Protein AF-A0A178JH74-F1 (afdb_monomer_lite)

Secondary structure (DSSP, 8-state):
--HHHHH-----SHHHHHHHHHTS-HHHHHHHHHHTT---SHHHHHHTT-S--SSSHHHHHHHHHHHHHHHHHHHT-

Radius of gyration: 12.45 Å; chains: 1; bounding box: 30×29×28 Å

Sequence (77 aa):
MEDADRFGNLCLISPSSNSRLSNYSPQDKKKFYQENNRAESLKQAIMMSYDEWGPSGVGRENIHNNEKVMVSVLCGQ

Foldseek 3Di:
DPLCPLQVPPVDDDPVVCVVCVPPDPVRVLVVCVVVVPPPDPLSVLVNVDPDADVDDVNVVSSVVSSVVVVCVVVVD

Structure (mmCIF, N/CA/C/O backbone):
data_AF-A0A178JH74-F1
#
_entry.id   AF-A0A178JH74-F1
#
loop_
_atom_site.group_PDB
_atom_site.id
_atom_site.type_symbol
_atom_site.label_atom_id
_atom_site.label_alt_id
_atom_site.label_comp_id
_atom_site.label_asym_id
_atom_site.label_entity_id
_atom_site.label_seq_id
_atom_site.pdbx_PDB_ins_code
_atom_site.Cartn_x
_atom_site.Cartn_y
_atom_site.Cartn_z
_atom_site.occupancy
_atom_site.B_iso_or_equiv
_atom_site.auth_seq_id
_atom_site.auth_comp_id
_atom_site.auth_asym_id
_atom_site.auth_atom_id
_atom_site.pdbx_PDB_model_num
ATOM 1 N N . MET A 1 1 ? -5.263 2.838 -17.550 1.00 50.38 1 MET A N 1
ATOM 2 C CA . MET A 1 1 ? -5.334 3.858 -16.484 1.00 50.38 1 MET A CA 1
ATOM 3 C C . MET A 1 1 ? -6.555 3.548 -15.619 1.00 50.38 1 MET A C 1
ATOM 5 O O . MET A 1 1 ? -7.472 4.341 -15.569 1.00 50.38 1 MET A O 1
ATOM 9 N N . GLU A 1 2 ? -6.610 2.351 -15.021 1.00 55.97 2 GLU A N 1
ATOM 10 C CA . GLU A 1 2 ? -7.752 1.903 -14.191 1.00 55.97 2 GLU A CA 1
ATOM 11 C C . GLU A 1 2 ? -7.310 1.569 -12.761 1.00 55.97 2 GLU A C 1
ATOM 13 O O . GLU A 1 2 ? -8.039 1.825 -11.813 1.00 55.97 2 GLU A O 1
ATOM 18 N N . ASP A 1 3 ? -6.094 1.046 -12.573 1.00 54.31 3 ASP A N 1
ATOM 19 C CA . ASP A 1 3 ? -5.580 0.686 -11.241 1.00 54.31 3 ASP A CA 1
ATOM 20 C C . ASP A 1 3 ? -4.994 1.883 -10.472 1.00 54.31 3 ASP A C 1
ATOM 22 O O . ASP A 1 3 ? -4.747 1.792 -9.270 1.00 54.31 3 ASP A O 1
ATOM 26 N N . ALA A 1 4 ? -4.795 3.019 -11.153 1.00 52.06 4 ALA A N 1
ATOM 27 C CA . ALA A 1 4 ? -4.372 4.273 -10.531 1.00 52.06 4 ALA A CA 1
ATOM 28 C C . ALA A 1 4 ? -5.458 4.831 -9.594 1.00 52.06 4 ALA A C 1
ATOM 30 O O . ALA A 1 4 ? -5.132 5.370 -8.544 1.00 52.06 4 ALA A O 1
ATOM 31 N N . ASP A 1 5 ? -6.739 4.632 -9.914 1.00 54.38 5 ASP A N 1
ATOM 32 C CA . ASP A 1 5 ? -7.855 5.153 -9.115 1.00 54.38 5 ASP A CA 1
ATOM 33 C C . ASP A 1 5 ? -8.338 4.166 -8.052 1.00 54.38 5 ASP A C 1
ATOM 35 O O . ASP A 1 5 ? -8.828 4.581 -7.003 1.00 54.38 5 ASP A O 1
ATOM 39 N N . ARG A 1 6 ? -8.143 2.857 -8.275 1.00 56.59 6 ARG A N 1
ATOM 40 C CA . ARG A 1 6 ? -8.616 1.808 -7.355 1.00 56.59 6 ARG A CA 1
ATOM 41 C C . ARG A 1 6 ? -7.989 1.931 -5.973 1.00 56.59 6 ARG A C 1
ATOM 43 O O . ARG A 1 6 ? -8.662 1.683 -4.984 1.00 56.59 6 ARG A O 1
ATOM 50 N N . PHE A 1 7 ? -6.752 2.426 -5.880 1.00 51.25 7 PHE A N 1
ATOM 51 C CA . PHE A 1 7 ? -6.110 2.722 -4.595 1.00 51.25 7 PHE A CA 1
ATOM 52 C C . PHE A 1 7 ? -5.202 3.965 -4.583 1.00 51.25 7 PHE A C 1
ATOM 54 O O . PHE A 1 7 ? -4.731 4.346 -3.508 1.00 51.25 7 PHE A O 1
ATOM 61 N N . GLY A 1 8 ? -4.928 4.595 -5.729 1.00 46.09 8 GLY A N 1
ATOM 62 C CA . GLY A 1 8 ? -3.768 5.477 -5.913 1.00 46.09 8 GLY A CA 1
ATOM 63 C C . GLY A 1 8 ? -3.912 6.923 -5.459 1.00 46.09 8 GLY A C 1
ATOM 64 O O . GLY A 1 8 ? -2.900 7.615 -5.396 1.00 46.09 8 GLY A O 1
ATOM 65 N N . ASN A 1 9 ? -5.077 7.358 -4.983 1.00 52.59 9 ASN A N 1
ATOM 66 C CA . ASN A 1 9 ? -5.086 8.496 -4.073 1.00 52.59 9 ASN A CA 1
ATOM 67 C C . ASN A 1 9 ? -4.791 7.978 -2.665 1.00 52.59 9 ASN A C 1
ATOM 69 O O . ASN A 1 9 ? -5.673 7.742 -1.836 1.00 52.59 9 ASN A O 1
ATOM 73 N N . LEU A 1 10 ? -3.494 7.791 -2.402 1.00 51.12 10 LEU A N 1
ATOM 74 C CA . LEU A 1 10 ? -2.907 8.133 -1.113 1.00 51.12 10 LEU A CA 1
ATOM 75 C C . LEU A 1 10 ? -3.407 9.552 -0.761 1.00 51.12 10 LEU A C 1
ATOM 77 O O . LEU A 1 10 ? -2.724 10.543 -0.993 1.00 51.12 10 LEU A O 1
ATOM 81 N N . CYS A 1 11 ? -4.621 9.685 -0.226 1.00 48.31 11 CYS A N 1
ATOM 82 C CA . CYS A 1 11 ? -5.043 10.884 0.491 1.00 48.31 11 CYS A CA 1
ATOM 83 C C . CYS A 1 11 ? -4.294 10.867 1.816 1.00 48.31 11 CYS A C 1
ATOM 85 O O . CYS A 1 11 ? -4.838 10.535 2.863 1.00 48.31 11 CYS A O 1
ATOM 87 N N . LEU A 1 12 ? -2.987 11.074 1.727 1.00 50.41 12 LEU A N 1
ATOM 88 C CA . LEU A 1 12 ? -2.061 10.772 2.784 1.00 50.41 12 LEU A CA 1
ATOM 89 C C . LEU A 1 12 ? -1.135 11.965 2.958 1.00 50.41 12 LEU A C 1
ATOM 91 O O . LEU A 1 12 ? -0.178 12.188 2.224 1.00 50.41 12 LEU A O 1
ATOM 95 N N . ILE A 1 13 ? -1.513 12.690 4.011 1.00 59.22 13 ILE A N 1
ATOM 96 C CA . ILE A 1 13 ? -0.679 13.500 4.889 1.00 59.22 13 ILE A CA 1
ATOM 97 C C . ILE A 1 13 ? -0.246 14.820 4.301 1.00 59.22 13 ILE A C 1
ATOM 99 O O . ILE A 1 13 ? 0.874 14.974 3.841 1.00 59.22 13 ILE A O 1
ATOM 103 N N . SER A 1 14 ? -1.088 15.832 4.469 1.00 57.34 14 SER A N 1
ATOM 104 C CA . SER A 1 14 ? -0.792 17.222 4.127 1.00 57.34 14 SER A CA 1
ATOM 105 C C . SER A 1 14 ? -0.443 17.454 2.639 1.00 57.34 14 SER A C 1
ATOM 107 O O . SER A 1 14 ? 0.140 16.614 1.953 1.00 57.34 14 SER A O 1
ATOM 109 N N . PRO A 1 15 ? -0.735 18.641 2.096 1.00 65.38 15 PRO A N 1
ATOM 110 C CA . PRO A 1 15 ? -0.257 19.011 0.762 1.00 65.38 15 PRO A CA 1
ATOM 111 C C . PRO A 1 15 ? 1.272 18.875 0.628 1.00 65.38 15 PRO A C 1
ATOM 113 O O . PRO A 1 15 ? 1.786 18.514 -0.430 1.00 65.38 15 PRO A O 1
ATOM 116 N N . SER A 1 16 ? 1.995 19.111 1.728 1.00 67.81 16 SER A N 1
ATOM 117 C CA . SER A 1 16 ? 3.453 19.053 1.827 1.00 67.81 16 SER A CA 1
ATOM 118 C C . SER A 1 16 ? 4.044 17.658 1.601 1.00 67.81 16 SER A C 1
ATOM 120 O O . SER A 1 16 ? 4.945 17.529 0.771 1.00 67.81 16 SER A O 1
ATOM 122 N N . SER A 1 17 ? 3.567 16.609 2.282 1.00 68.62 17 SER A N 1
ATOM 123 C CA . SER A 1 17 ? 4.139 15.262 2.096 1.00 68.62 17 SER A CA 1
ATOM 124 C C . SER A 1 17 ? 3.740 14.664 0.749 1.00 68.62 17 SER A C 1
ATOM 126 O O . SER A 1 17 ? 4.571 14.029 0.101 1.00 68.62 17 SER A O 1
ATOM 128 N N . ASN A 1 18 ? 2.515 14.937 0.284 1.00 68.50 18 ASN A N 1
ATOM 129 C CA . ASN A 1 18 ? 2.061 14.507 -1.036 1.00 68.50 18 ASN A CA 1
ATOM 130 C C . ASN A 1 18 ? 2.900 15.141 -2.158 1.00 68.50 18 ASN A C 1
ATOM 132 O O . ASN A 1 18 ? 3.345 14.445 -3.065 1.00 68.50 18 ASN A O 1
ATOM 136 N N . SER A 1 19 ? 3.204 16.440 -2.058 1.00 70.56 19 SER A N 1
ATOM 137 C CA . SER A 1 19 ? 4.109 17.114 -2.997 1.00 70.56 19 SER A CA 1
ATOM 138 C C . SER A 1 19 ? 5.515 16.504 -2.957 1.00 70.56 19 SER A C 1
ATOM 140 O O . SER A 1 19 ? 6.049 16.111 -3.996 1.00 70.56 19 SER A O 1
ATOM 142 N N . ARG A 1 20 ? 6.082 16.321 -1.753 1.00 74.19 20 ARG A N 1
ATOM 143 C CA . ARG A 1 20 ? 7.454 15.821 -1.566 1.00 74.19 20 ARG A CA 1
ATOM 144 C C . ARG A 1 20 ? 7.663 14.404 -2.090 1.00 74.19 20 ARG A C 1
ATOM 146 O O . ARG A 1 20 ? 8.725 14.109 -2.629 1.00 74.19 20 ARG A O 1
ATOM 153 N N . LEU A 1 21 ? 6.673 13.534 -1.912 1.00 72.06 21 LEU A N 1
ATOM 154 C CA . LEU A 1 21 ? 6.773 12.119 -2.262 1.00 72.06 21 LEU A CA 1
ATOM 155 C C . LEU A 1 21 ? 6.127 11.797 -3.613 1.00 72.06 21 LEU A C 1
ATOM 157 O O . LEU A 1 21 ? 6.280 10.676 -4.080 1.00 72.06 21 LEU A O 1
ATOM 161 N N . SER A 1 22 ? 5.437 12.732 -4.274 1.00 69.19 22 SER A N 1
ATOM 162 C CA . SER A 1 22 ? 4.751 12.482 -5.557 1.00 69.19 22 SER A CA 1
ATOM 163 C C . SER A 1 22 ? 5.667 11.843 -6.610 1.00 69.19 22 SER A C 1
ATOM 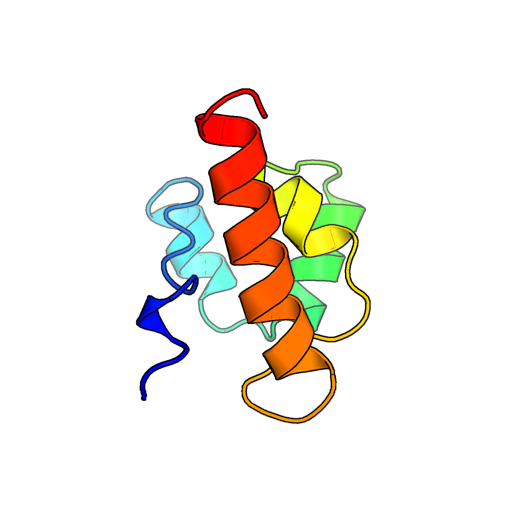165 O O . SER A 1 22 ? 5.294 10.832 -7.206 1.00 69.19 22 SER A O 1
ATOM 167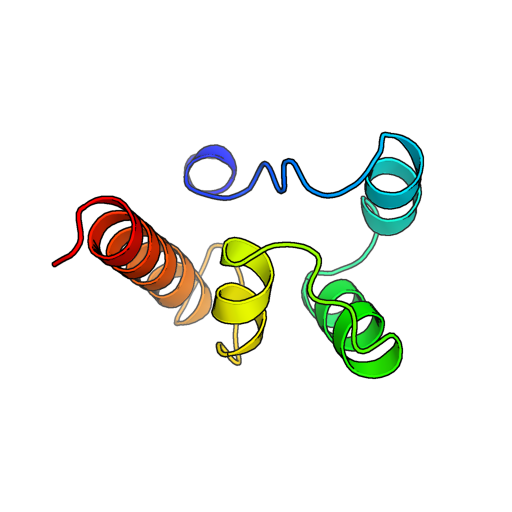 N N . ASN A 1 23 ? 6.893 12.357 -6.736 1.00 71.62 23 ASN A N 1
ATOM 168 C CA . ASN A 1 23 ? 7.909 11.912 -7.695 1.00 71.62 23 ASN A CA 1
ATOM 169 C C . ASN A 1 23 ? 8.669 10.641 -7.282 1.00 71.62 23 ASN A C 1
ATOM 171 O O . ASN A 1 23 ? 9.513 10.166 -8.037 1.00 71.62 23 ASN A O 1
ATOM 175 N N . TYR A 1 24 ? 8.429 10.109 -6.082 1.00 71.19 24 TYR A N 1
ATOM 176 C CA . TYR A 1 24 ? 9.162 8.942 -5.594 1.00 71.19 24 TYR A CA 1
ATOM 177 C C . TYR A 1 24 ? 8.557 7.667 -6.175 1.00 71.19 24 TYR A C 1
ATOM 179 O O . TYR A 1 24 ? 7.329 7.537 -6.294 1.00 71.19 24 TYR A O 1
ATOM 187 N N . SER A 1 25 ? 9.422 6.697 -6.477 1.00 69.31 25 SER A N 1
ATOM 188 C CA . SER A 1 25 ? 8.968 5.354 -6.819 1.00 69.31 25 SER A CA 1
ATOM 189 C C . SER A 1 25 ? 8.214 4.728 -5.630 1.00 69.31 25 SER A C 1
ATOM 191 O O . SER A 1 25 ? 8.420 5.130 -4.478 1.00 69.31 25 SER A O 1
ATOM 193 N N . PRO A 1 26 ? 7.322 3.749 -5.861 1.00 68.56 26 PRO A N 1
ATOM 194 C CA . PRO A 1 26 ? 6.670 3.010 -4.777 1.00 68.56 26 PRO A CA 1
ATOM 195 C C . PRO A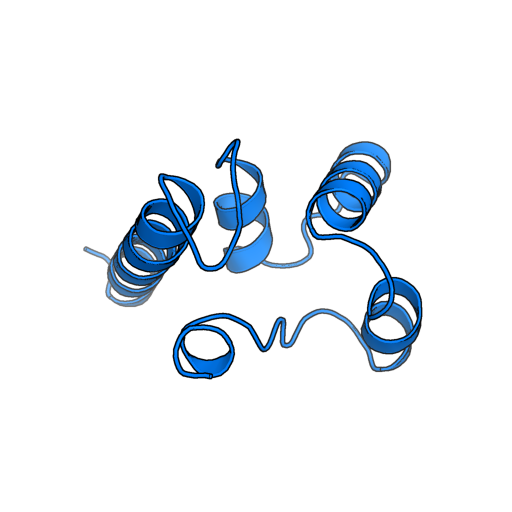 1 26 ? 7.662 2.445 -3.744 1.00 68.56 26 PRO A C 1
ATOM 197 O O . PRO A 1 26 ? 7.397 2.479 -2.543 1.00 68.56 26 PRO A O 1
ATOM 200 N N . GLN A 1 27 ? 8.829 1.990 -4.203 1.00 70.06 27 GLN A N 1
ATOM 201 C CA . GLN A 1 27 ? 9.906 1.448 -3.379 1.00 70.06 27 GLN A CA 1
ATOM 202 C C . GLN A 1 27 ? 10.569 2.532 -2.521 1.00 70.06 27 GLN A C 1
ATOM 204 O O . GLN A 1 27 ? 10.750 2.334 -1.320 1.00 70.06 27 GLN A O 1
ATOM 209 N N . ASP A 1 28 ? 10.861 3.701 -3.097 1.00 72.69 28 ASP A N 1
ATOM 210 C CA . ASP A 1 28 ? 11.443 4.827 -2.353 1.00 72.69 28 ASP A CA 1
ATOM 211 C C . ASP A 1 28 ? 10.470 5.374 -1.305 1.00 72.69 28 ASP A C 1
ATOM 213 O O . ASP A 1 28 ? 10.872 5.723 -0.195 1.00 72.69 28 ASP A O 1
ATOM 217 N N . LYS A 1 29 ? 9.168 5.391 -1.621 1.00 74.56 29 LYS A N 1
ATOM 218 C CA . LYS A 1 29 ? 8.109 5.711 -0.652 1.00 74.56 29 LYS A CA 1
ATOM 219 C C . LYS A 1 29 ? 8.123 4.713 0.503 1.00 74.56 29 LYS A C 1
ATOM 221 O O . LYS A 1 29 ? 8.120 5.128 1.658 1.00 74.56 29 LYS A O 1
ATOM 226 N N . LYS A 1 30 ? 8.181 3.409 0.207 1.00 74.19 30 LYS A N 1
ATOM 227 C CA . LYS A 1 30 ? 8.230 2.348 1.225 1.00 74.19 30 LYS A CA 1
ATOM 228 C C . LYS A 1 30 ? 9.434 2.507 2.148 1.00 74.19 30 LYS A C 1
ATOM 230 O O . LYS A 1 30 ? 9.266 2.526 3.365 1.00 74.19 30 LYS A O 1
ATOM 235 N N . LYS A 1 31 ? 10.619 2.717 1.573 1.00 76.81 31 LYS A N 1
ATOM 236 C CA . LYS A 1 31 ? 11.851 2.959 2.327 1.00 76.81 31 LYS A CA 1
ATOM 237 C C . LYS A 1 31 ? 11.737 4.196 3.221 1.00 76.81 31 LYS A C 1
ATOM 239 O O . LYS A 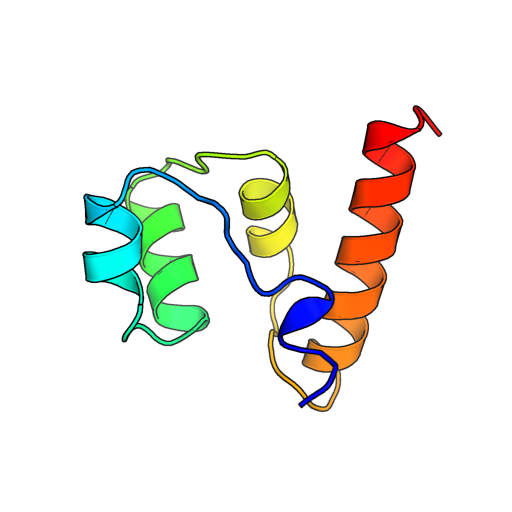1 31 ? 12.007 4.107 4.414 1.00 76.81 31 LYS A O 1
ATOM 244 N N . PHE A 1 32 ? 11.248 5.313 2.678 1.00 78.38 32 PHE A N 1
ATOM 245 C CA . PHE A 1 32 ? 11.026 6.541 3.439 1.00 78.38 32 PHE A CA 1
ATOM 246 C C . PHE A 1 32 ? 10.135 6.303 4.671 1.00 78.38 32 PHE A C 1
ATOM 248 O O . PHE A 1 32 ? 10.470 6.745 5.769 1.00 78.38 32 PHE A O 1
ATOM 255 N N . TYR A 1 33 ? 9.025 5.575 4.531 1.00 74.50 33 TYR A N 1
ATOM 256 C CA . TYR A 1 33 ? 8.121 5.318 5.657 1.00 74.50 33 TYR A CA 1
ATOM 257 C C . TYR A 1 33 ? 8.673 4.320 6.679 1.00 74.50 33 TYR A C 1
ATOM 259 O O . TYR A 1 33 ? 8.448 4.509 7.876 1.00 74.50 33 TYR A O 1
ATOM 267 N N . GLN A 1 34 ? 9.412 3.300 6.234 1.00 74.56 34 GLN A N 1
ATOM 268 C CA . GLN A 1 34 ? 10.106 2.364 7.123 1.00 74.56 34 GLN A CA 1
ATOM 269 C C . GLN A 1 34 ? 11.165 3.081 7.971 1.00 74.56 34 GLN A C 1
ATOM 271 O O . GLN A 1 34 ? 11.218 2.883 9.181 1.00 74.56 34 GLN A O 1
ATOM 276 N N . GLU A 1 35 ? 11.955 3.966 7.360 1.00 78.50 35 GLU A N 1
ATOM 277 C CA . GLU A 1 35 ? 13.000 4.733 8.051 1.00 78.50 35 GLU A CA 1
ATOM 278 C C . GLU A 1 35 ? 12.425 5.779 9.014 1.00 78.50 35 GLU A C 1
ATOM 280 O O . GLU A 1 35 ? 12.980 6.013 10.085 1.00 78.50 35 GLU A O 1
ATOM 285 N N . ASN A 1 36 ? 11.290 6.391 8.666 1.00 72.62 36 ASN A N 1
ATOM 286 C CA . ASN A 1 36 ? 10.636 7.392 9.513 1.00 72.62 36 ASN A CA 1
ATOM 287 C C . ASN A 1 36 ? 9.677 6.778 10.551 1.00 72.62 36 ASN A C 1
ATOM 289 O O . ASN A 1 36 ? 9.088 7.525 11.334 1.00 72.62 36 ASN A O 1
ATOM 293 N N . ASN A 1 37 ? 9.506 5.447 10.546 1.00 65.06 37 ASN A N 1
ATOM 294 C CA . ASN A 1 37 ? 8.614 4.661 11.408 1.00 65.06 37 ASN A CA 1
ATOM 295 C C . ASN A 1 37 ? 7.222 5.296 11.608 1.00 65.06 37 ASN A C 1
ATOM 297 O O . ASN A 1 37 ? 6.645 5.297 12.696 1.00 65.06 37 ASN A O 1
ATOM 301 N N . ARG A 1 38 ? 6.706 5.909 10.541 1.00 67.38 38 ARG A N 1
ATOM 302 C CA . ARG A 1 38 ? 5.489 6.725 10.548 1.00 67.38 38 ARG A CA 1
ATOM 303 C C . ARG A 1 38 ? 4.585 6.295 9.409 1.00 67.38 38 ARG A C 1
ATOM 305 O O . ARG A 1 38 ? 4.437 6.998 8.415 1.00 67.38 38 ARG A O 1
ATOM 312 N N . ALA A 1 39 ? 3.967 5.127 9.556 1.00 67.62 39 ALA A N 1
ATOM 313 C CA . ALA A 1 39 ? 2.758 4.855 8.794 1.00 67.62 39 ALA A CA 1
ATOM 314 C C . ALA A 1 39 ? 1.687 5.837 9.279 1.00 67.62 39 ALA A C 1
ATOM 316 O O . ALA A 1 39 ? 1.266 5.795 10.431 1.00 67.62 39 ALA A O 1
ATOM 317 N N . GLU A 1 40 ? 1.286 6.762 8.417 1.00 68.06 40 GLU A N 1
ATOM 318 C CA . GLU A 1 40 ? 0.389 7.848 8.817 1.00 68.06 40 GLU A CA 1
ATOM 319 C C . GLU A 1 40 ? -1.090 7.501 8.566 1.00 68.06 40 GLU A C 1
ATOM 321 O O . GLU A 1 40 ? -1.993 8.280 8.865 1.00 68.06 40 GLU A O 1
ATOM 326 N N . SER A 1 41 ? -1.349 6.303 8.036 1.00 72.75 41 SER A N 1
ATOM 327 C CA . SER A 1 41 ? -2.674 5.699 7.957 1.00 72.75 41 SER A CA 1
ATOM 328 C C . SER A 1 41 ? -2.611 4.179 7.983 1.00 72.75 41 SER A C 1
ATOM 330 O O . SER A 1 41 ? -1.605 3.561 7.627 1.00 72.75 41 SER A O 1
ATOM 332 N N . LEU A 1 42 ? -3.753 3.579 8.314 1.00 76.69 42 LEU A N 1
ATOM 333 C CA . LEU A 1 42 ? -3.955 2.136 8.272 1.00 76.69 42 LEU A CA 1
ATOM 334 C C . LEU A 1 42 ? -3.748 1.561 6.865 1.00 76.69 42 LEU A C 1
ATOM 336 O O . LEU A 1 42 ? -3.092 0.538 6.699 1.00 76.69 42 LEU A O 1
ATOM 340 N N . LYS A 1 43 ? -4.224 2.281 5.844 1.00 76.44 43 LYS A N 1
ATOM 341 C CA . LYS A 1 43 ? -4.006 1.945 4.435 1.00 76.44 43 LYS A CA 1
ATOM 342 C C . LYS A 1 43 ? -2.520 1.863 4.104 1.00 76.44 43 LYS A C 1
ATOM 344 O O . LYS A 1 43 ? -2.093 0.890 3.501 1.00 76.44 43 LYS A O 1
ATOM 349 N N . GLN A 1 44 ? -1.723 2.843 4.526 1.00 74.38 44 GLN A N 1
ATOM 350 C CA . GLN A 1 44 ? -0.270 2.784 4.351 1.00 74.38 44 GLN A CA 1
ATOM 351 C C . GLN A 1 44 ? 0.354 1.616 5.094 1.00 74.38 44 GLN A C 1
ATOM 353 O O . GLN A 1 44 ? 1.172 0.920 4.507 1.00 74.38 44 GLN A O 1
ATOM 358 N N . ALA A 1 45 ? -0.018 1.399 6.356 1.00 80.00 45 ALA A N 1
ATOM 359 C CA . ALA A 1 45 ? 0.536 0.310 7.153 1.00 80.00 45 ALA A CA 1
ATOM 360 C C . ALA A 1 45 ? 0.336 -1.048 6.462 1.00 80.00 45 ALA A C 1
ATOM 362 O O . ALA A 1 45 ? 1.282 -1.823 6.345 1.00 80.00 45 ALA A O 1
ATOM 363 N N . ILE A 1 46 ? -0.865 -1.289 5.929 1.00 82.81 46 ILE A N 1
ATOM 364 C CA . ILE A 1 46 ? -1.179 -2.504 5.172 1.00 82.81 46 ILE A CA 1
ATOM 365 C C . ILE A 1 46 ? -0.437 -2.502 3.831 1.00 82.81 46 ILE A C 1
ATOM 367 O O . ILE A 1 46 ? 0.153 -3.509 3.467 1.00 82.81 46 ILE A O 1
ATOM 371 N N . MET A 1 47 ? -0.345 -1.370 3.126 1.00 79.06 47 MET A N 1
ATOM 372 C CA . MET A 1 47 ? 0.418 -1.308 1.874 1.00 79.06 47 MET A CA 1
ATOM 373 C C . MET A 1 47 ? 1.905 -1.676 2.057 1.00 79.06 47 MET A C 1
ATOM 375 O O . MET A 1 47 ? 2.510 -2.295 1.182 1.00 79.06 47 MET A O 1
ATOM 379 N N . MET A 1 48 ? 2.510 -1.324 3.196 1.00 79.44 48 MET A N 1
ATOM 380 C CA . MET A 1 48 ? 3.914 -1.638 3.486 1.00 79.44 48 MET A CA 1
ATOM 381 C C . MET A 1 48 ? 4.178 -3.135 3.723 1.00 79.44 48 MET A C 1
ATOM 383 O 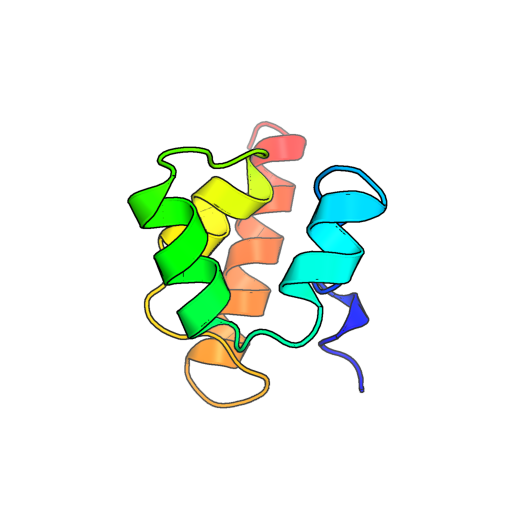O . MET A 1 48 ? 5.338 -3.543 3.639 1.00 79.44 48 MET A O 1
ATOM 387 N N . SER A 1 49 ? 3.148 -3.948 3.995 1.00 83.62 49 SER A N 1
ATOM 388 C CA . SER A 1 49 ? 3.305 -5.394 4.222 1.00 83.62 49 SER A CA 1
ATOM 389 C C . SER A 1 49 ? 3.531 -6.194 2.937 1.00 83.62 49 SER A C 1
ATOM 391 O O . SER A 1 49 ? 4.042 -7.306 3.000 1.00 83.62 49 SER A O 1
ATOM 393 N N . TYR A 1 50 ? 3.199 -5.629 1.774 1.00 85.12 50 TYR A N 1
ATOM 394 C CA . TYR A 1 50 ? 3.396 -6.278 0.481 1.00 85.12 50 TYR A CA 1
ATOM 395 C C . TYR A 1 50 ? 4.789 -5.988 -0.081 1.00 85.12 50 TYR A C 1
ATOM 397 O O . TYR A 1 50 ? 5.271 -4.850 -0.024 1.00 85.12 50 TYR A O 1
ATOM 405 N N . ASP A 1 51 ? 5.424 -7.005 -0.661 1.00 81.75 51 ASP A N 1
ATOM 406 C CA . ASP A 1 51 ? 6.768 -6.896 -1.240 1.00 81.75 51 ASP A CA 1
ATOM 407 C C . ASP A 1 51 ? 6.775 -6.177 -2.590 1.00 81.75 51 ASP A C 1
ATOM 409 O O . ASP A 1 51 ? 7.600 -5.289 -2.813 1.00 81.75 51 ASP A O 1
ATOM 413 N N . GLU A 1 52 ? 5.815 -6.499 -3.460 1.00 81.69 52 GLU A N 1
ATOM 414 C CA . GLU A 1 52 ? 5.717 -5.940 -4.809 1.00 81.69 52 GLU A CA 1
ATOM 415 C C . GLU A 1 52 ? 4.492 -5.046 -4.997 1.00 81.69 52 GLU A C 1
ATOM 417 O O . GLU A 1 52 ? 3.386 -5.357 -4.552 1.00 81.69 52 GLU A O 1
ATOM 422 N N . TRP A 1 53 ? 4.694 -3.959 -5.741 1.00 78.50 53 TRP A N 1
ATOM 423 C CA . TRP A 1 53 ? 3.664 -3.001 -6.131 1.00 78.50 53 TRP A CA 1
ATOM 424 C C . TRP A 1 53 ? 3.847 -2.607 -7.587 1.00 78.50 53 TRP A C 1
ATOM 426 O O . TRP A 1 53 ? 4.963 -2.327 -8.025 1.00 78.50 53 TRP A O 1
ATOM 436 N N . GLY A 1 54 ? 2.749 -2.526 -8.332 1.00 73.00 54 GLY A N 1
ATOM 437 C CA . GLY A 1 54 ? 2.800 -2.090 -9.719 1.00 73.00 54 GLY A CA 1
ATOM 438 C C . GLY A 1 54 ? 1.567 -2.493 -10.520 1.00 73.00 54 GLY A C 1
ATOM 439 O O . GLY A 1 54 ? 0.744 -3.270 -10.048 1.00 73.00 54 GLY A O 1
ATOM 440 N N . PRO A 1 55 ? 1.426 -1.970 -11.746 1.00 74.75 55 PRO A N 1
ATOM 441 C CA . PRO A 1 55 ? 0.256 -2.215 -12.590 1.00 74.75 55 PRO A CA 1
ATOM 442 C C . PRO A 1 55 ? 0.217 -3.623 -13.212 1.00 74.75 55 PRO A C 1
ATOM 444 O O . PRO A 1 55 ? -0.769 -3.977 -13.864 1.00 74.75 55 PRO A O 1
ATOM 447 N N . SER A 1 56 ? 1.274 -4.422 -13.041 1.00 78.56 56 SER A N 1
ATOM 448 C CA . SER A 1 56 ? 1.461 -5.735 -13.661 1.00 78.56 56 SER A CA 1
ATOM 449 C C . SER A 1 56 ? 1.966 -6.783 -12.660 1.00 78.56 56 SER A C 1
ATOM 451 O O . SER A 1 56 ? 2.429 -6.450 -11.569 1.00 78.56 56 SER A O 1
ATOM 453 N N . GLY A 1 57 ? 1.860 -8.061 -13.042 1.00 87.12 57 GLY A N 1
ATOM 454 C CA . GLY A 1 57 ? 2.359 -9.193 -12.255 1.00 87.12 57 GLY A CA 1
ATOM 455 C C . GLY A 1 57 ? 1.719 -9.311 -10.869 1.00 87.12 57 GLY A C 1
ATOM 456 O O . GLY A 1 57 ? 0.547 -8.974 -10.685 1.00 87.12 57 GLY A O 1
ATOM 457 N N . VAL A 1 58 ? 2.516 -9.758 -9.894 1.00 87.50 58 VAL A N 1
ATOM 458 C CA . VAL A 1 58 ? 2.112 -9.913 -8.484 1.00 87.50 58 VAL A CA 1
ATOM 459 C C . VAL A 1 58 ? 1.754 -8.559 -7.861 1.00 87.50 58 VAL A C 1
ATOM 461 O O . VAL A 1 58 ? 0.825 -8.465 -7.063 1.00 87.50 58 VAL A O 1
ATOM 464 N N . GLY A 1 59 ? 2.402 -7.474 -8.301 1.00 83.31 59 GLY A N 1
ATOM 465 C CA . GLY A 1 59 ? 2.061 -6.114 -7.883 1.00 83.31 59 GLY A CA 1
ATOM 466 C C . GLY A 1 59 ? 0.601 -5.734 -8.163 1.00 83.31 59 GLY A C 1
ATOM 467 O O . GLY A 1 59 ? -0.034 -5.091 -7.325 1.00 83.31 59 GLY A O 1
ATOM 468 N N . ARG A 1 60 ? 0.034 -6.178 -9.296 1.00 83.38 60 ARG A N 1
ATOM 469 C CA . ARG A 1 60 ? -1.378 -5.923 -9.635 1.00 83.38 60 ARG A CA 1
ATOM 470 C C . ARG A 1 60 ? -2.322 -6.690 -8.713 1.00 83.38 60 ARG A C 1
ATOM 472 O O . ARG A 1 60 ? -3.360 -6.162 -8.317 1.00 83.38 60 ARG A O 1
ATOM 479 N N . GLU A 1 61 ? -1.973 -7.924 -8.374 1.00 87.81 61 GLU A N 1
ATOM 480 C CA . GLU A 1 61 ? -2.749 -8.752 -7.451 1.00 87.81 61 GLU A CA 1
ATOM 481 C C . GLU A 1 61 ? -2.731 -8.171 -6.031 1.00 87.81 61 GLU A C 1
ATOM 483 O O . GLU A 1 61 ? -3.780 -8.049 -5.398 1.00 87.81 61 GLU A O 1
ATOM 488 N N . ASN A 1 62 ? -1.572 -7.693 -5.573 1.00 86.62 62 ASN A N 1
ATOM 489 C CA . ASN A 1 62 ? -1.425 -7.024 -4.281 1.00 86.62 62 ASN A CA 1
ATOM 490 C C . ASN A 1 62 ? -2.299 -5.770 -4.164 1.00 86.62 62 ASN A C 1
ATOM 492 O O . ASN A 1 62 ? -2.908 -5.560 -3.117 1.00 86.62 62 ASN A O 1
ATOM 496 N N . ILE A 1 63 ? -2.445 -4.983 -5.239 1.00 82.06 63 ILE A N 1
ATOM 497 C CA . ILE A 1 63 ? -3.376 -3.841 -5.271 1.00 82.06 63 ILE A CA 1
ATOM 498 C C . ILE A 1 63 ? -4.816 -4.299 -4.985 1.00 82.06 63 ILE A C 1
ATOM 500 O O . ILE A 1 63 ? -5.485 -3.710 -4.135 1.00 82.06 63 ILE A O 1
ATOM 504 N N . HIS A 1 64 ? -5.274 -5.370 -5.639 1.00 84.88 64 HIS A N 1
ATOM 505 C CA . HIS A 1 64 ? -6.630 -5.902 -5.453 1.00 84.88 64 HIS A CA 1
ATOM 506 C C . HIS A 1 64 ? -6.822 -6.532 -4.067 1.00 84.88 64 HIS A C 1
ATOM 508 O O . HIS A 1 64 ? -7.879 -6.391 -3.453 1.00 84.88 64 HIS A O 1
ATOM 514 N N . ASN A 1 65 ? -5.809 -7.229 -3.552 1.00 88.19 65 ASN A N 1
ATOM 515 C CA . ASN A 1 65 ? -5.863 -7.829 -2.221 1.00 88.19 65 ASN A CA 1
ATOM 516 C C . ASN A 1 65 ? -5.905 -6.757 -1.134 1.00 88.19 65 ASN A C 1
ATOM 518 O O . ASN A 1 65 ? -6.727 -6.838 -0.225 1.00 88.19 65 ASN A O 1
ATOM 522 N N . ASN A 1 66 ? -5.083 -5.720 -1.265 1.00 85.62 66 ASN A N 1
ATOM 523 C CA . ASN A 1 66 ? -5.077 -4.590 -0.351 1.00 85.62 66 ASN A CA 1
ATOM 524 C C . ASN A 1 66 ? -6.431 -3.861 -0.341 1.00 85.62 66 ASN A C 1
ATOM 526 O O . ASN A 1 66 ? -6.906 -3.464 0.720 1.00 85.62 66 ASN A O 1
ATOM 530 N N . GLU A 1 67 ? -7.092 -3.739 -1.497 1.00 84.00 67 GLU A N 1
ATOM 531 C CA . GLU A 1 67 ? -8.462 -3.223 -1.578 1.00 84.00 67 GLU A CA 1
ATOM 532 C C . GLU A 1 67 ? -9.454 -4.072 -0.783 1.00 84.00 67 GLU A C 1
ATOM 534 O O . GLU A 1 67 ? -10.158 -3.543 0.078 1.00 84.00 67 GLU A O 1
ATOM 539 N N . LYS A 1 68 ? -9.459 -5.390 -0.999 1.00 88.00 68 LYS A N 1
ATOM 540 C CA . LYS A 1 68 ? -10.330 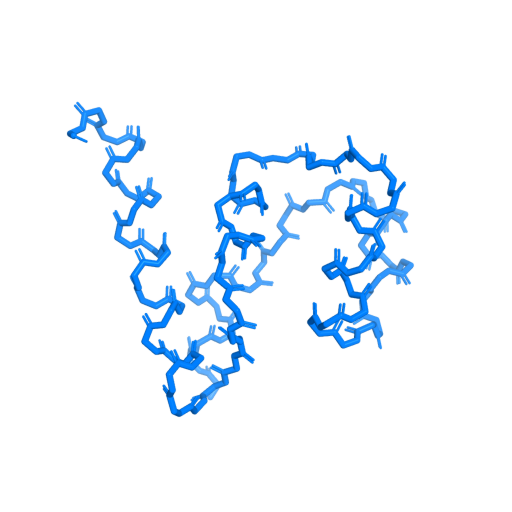-6.311 -0.256 1.00 88.00 68 LYS A CA 1
ATOM 541 C C . LYS A 1 68 ? -10.090 -6.245 1.250 1.00 88.00 68 LYS A C 1
ATOM 543 O O . LYS A 1 68 ? -11.051 -6.182 2.012 1.00 88.00 68 LYS A O 1
ATOM 548 N N . VAL A 1 69 ? -8.826 -6.227 1.678 1.00 88.88 69 VAL A N 1
ATOM 549 C CA . VAL A 1 69 ? -8.456 -6.116 3.097 1.00 88.88 69 VAL A CA 1
ATOM 550 C C . VAL A 1 69 ? -8.996 -4.817 3.685 1.00 88.88 69 VAL A C 1
ATOM 552 O O . VAL A 1 69 ? -9.611 -4.835 4.746 1.00 88.88 69 VAL A O 1
ATOM 555 N N . MET A 1 70 ? -8.824 -3.694 2.988 1.00 86.06 70 MET A N 1
ATOM 556 C CA . MET A 1 70 ? -9.316 -2.402 3.463 1.00 86.06 70 MET A CA 1
ATOM 557 C C . MET A 1 70 ? -10.840 -2.363 3.579 1.00 86.06 70 MET A C 1
ATOM 559 O O . MET A 1 70 ? -11.350 -1.814 4.553 1.00 86.06 70 MET A O 1
ATOM 563 N N . VAL A 1 71 ? -11.568 -2.972 2.640 1.00 86.62 71 VAL A N 1
ATOM 564 C CA . VAL A 1 71 ? -13.027 -3.118 2.747 1.00 86.62 71 VAL A CA 1
ATOM 565 C C . VAL A 1 71 ? -13.399 -3.981 3.956 1.00 86.62 71 VAL A C 1
ATOM 567 O O . VAL A 1 71 ? -14.226 -3.551 4.752 1.00 86.62 71 VAL A O 1
ATOM 570 N N . SER A 1 72 ? -12.748 -5.134 4.155 1.00 89.25 72 SER A N 1
ATOM 571 C CA . SER A 1 72 ? -12.989 -6.016 5.315 1.00 89.25 72 SER A CA 1
ATOM 572 C C . SER A 1 72 ? -12.809 -5.269 6.636 1.00 89.25 72 SER A C 1
ATOM 574 O O . SER A 1 72 ? -13.697 -5.264 7.484 1.00 89.25 72 SER A O 1
ATOM 576 N N . VAL A 1 73 ? -11.691 -4.549 6.765 1.00 86.19 73 VAL A N 1
ATOM 577 C CA . VAL A 1 73 ? -11.346 -3.767 7.957 1.00 86.19 73 VAL A CA 1
ATOM 578 C C . VAL A 1 73 ? -12.380 -2.676 8.236 1.00 86.19 73 VAL A C 1
ATOM 580 O O . VAL A 1 73 ? -12.775 -2.489 9.383 1.00 86.19 73 VAL A O 1
ATOM 583 N N . LEU A 1 74 ? -12.836 -1.957 7.206 1.00 81.56 74 LEU A N 1
ATOM 584 C CA . LEU A 1 74 ? -13.831 -0.890 7.362 1.00 81.56 74 LEU A CA 1
ATOM 585 C C . LEU A 1 74 ? -15.242 -1.428 7.633 1.00 81.56 74 LEU A C 1
ATOM 587 O O . LEU A 1 74 ? -16.026 -0.765 8.309 1.00 81.56 74 LEU A O 1
ATOM 591 N N . CYS A 1 75 ? -15.563 -2.616 7.125 1.00 87.38 75 CYS A N 1
ATOM 592 C CA . CYS A 1 75 ? -16.838 -3.287 7.357 1.00 87.38 75 CYS A CA 1
ATOM 593 C C . CYS A 1 75 ? -16.863 -4.123 8.649 1.00 87.38 75 CYS A C 1
ATOM 595 O O . CYS A 1 75 ? -17.926 -4.624 9.010 1.00 87.38 75 CYS A O 1
ATOM 597 N N . GLY A 1 76 ? -15.731 -4.261 9.350 1.00 75.38 76 GLY A N 1
ATOM 598 C CA . GLY A 1 76 ? -15.623 -5.047 10.581 1.00 75.38 76 GLY A CA 1
ATOM 599 C C . GLY A 1 76 ? -15.789 -6.555 10.367 1.00 75.38 76 GLY A C 1
ATOM 600 O O . GLY A 1 76 ? -16.289 -7.232 11.265 1.00 75.38 76 GLY A O 1
ATOM 601 N N . GLN A 1 77 ? -15.425 -7.050 9.179 1.00 57.19 77 GLN A N 1
ATOM 602 C CA . GLN A 1 77 ? -15.431 -8.474 8.822 1.00 57.19 77 GLN A CA 1
ATOM 603 C C . GLN A 1 77 ? -14.079 -9.129 9.085 1.00 57.19 77 GLN A C 1
ATOM 605 O O . GLN A 1 77 ? -13.048 -8.493 8.748 1.00 57.19 77 GLN A O 1
#

pLDDT: mean 72.96, std 11.72, range [46.09, 89.25]

InterPro domains:
  IPR011089 GmrSD restriction endonucleases, C-terminal domain [PF07510] (4-56)

Organism: NCBI:txid300876